Protein AF-A0A960BB31-F1 (afdb_monomer)

pLDDT: mean 88.57, std 16.79, range [39.78, 97.88]

Radius of gyration: 13.29 Å; Cα contacts (8 Å, |Δi|>4): 123; chains: 1; bounding box: 24×26×44 Å

Structure (mmCIF, N/CA/C/O backbone):
data_AF-A0A960BB31-F1
#
_entry.id   AF-A0A960BB31-F1
#
loop_
_atom_site.group_PDB
_atom_site.id
_atom_site.type_symbol
_atom_site.label_atom_id
_atom_site.label_alt_id
_atom_site.label_comp_id
_atom_site.label_asym_id
_atom_site.label_entity_id
_atom_site.label_seq_id
_atom_site.pdbx_PDB_ins_code
_atom_site.Cartn_x
_atom_site.Cartn_y
_atom_site.Cartn_z
_atom_site.occupancy
_atom_site.B_iso_or_equiv
_atom_site.auth_seq_id
_atom_site.auth_comp_id
_atom_site.auth_asym_id
_atom_site.auth_atom_id
_atom_site.pdbx_PDB_model_num
ATOM 1 N N . MET A 1 1 ? 10.294 4.312 5.724 1.00 55.19 1 MET A N 1
ATOM 2 C CA . MET A 1 1 ? 9.524 3.631 4.664 1.00 55.19 1 MET A CA 1
ATOM 3 C C . MET A 1 1 ? 8.253 3.128 5.331 1.00 55.19 1 MET A C 1
ATOM 5 O O . MET A 1 1 ? 8.343 2.205 6.128 1.00 55.19 1 MET A O 1
ATOM 9 N N . ASN A 1 2 ? 7.122 3.814 5.135 1.00 77.31 2 ASN A N 1
ATOM 10 C CA . ASN A 1 2 ? 5.943 3.674 6.010 1.00 77.31 2 ASN A CA 1
ATOM 11 C C . ASN A 1 2 ? 4.943 2.593 5.572 1.00 77.31 2 ASN A C 1
ATOM 13 O O . ASN A 1 2 ? 3.995 2.321 6.299 1.00 77.31 2 ASN A O 1
ATOM 17 N N . LEU A 1 3 ? 5.148 1.966 4.410 1.00 94.31 3 LEU A N 1
ATOM 18 C CA . LEU A 1 3 ? 4.176 1.034 3.831 1.00 94.31 3 LEU A CA 1
ATOM 19 C C . LEU A 1 3 ? 4.459 -0.448 4.113 1.00 94.31 3 LEU A C 1
ATOM 21 O O . LEU A 1 3 ? 3.582 -1.270 3.874 1.00 94.31 3 LEU A O 1
ATOM 25 N N . LEU A 1 4 ? 5.633 -0.806 4.650 1.00 94.81 4 LEU A N 1
ATOM 26 C 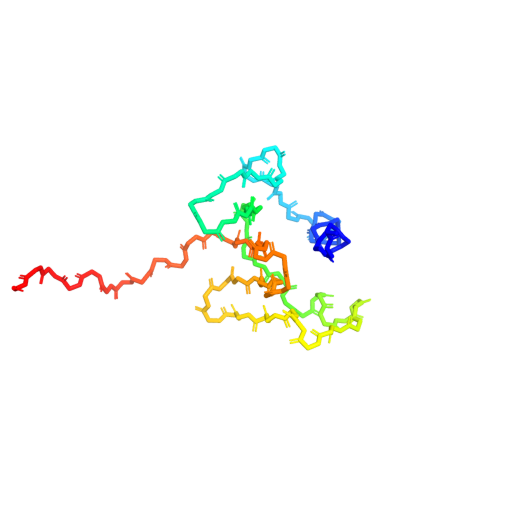CA . LEU A 1 4 ? 5.964 -2.206 4.966 1.00 94.81 4 LEU A CA 1
ATOM 27 C C . LEU A 1 4 ? 4.929 -2.875 5.895 1.00 94.81 4 LEU A C 1
ATOM 29 O O . LEU A 1 4 ? 4.456 -3.948 5.532 1.00 94.81 4 LEU A O 1
ATOM 33 N N . PRO A 1 5 ? 4.463 -2.239 6.995 1.00 95.69 5 PRO A N 1
ATOM 34 C CA . PRO A 1 5 ? 3.448 -2.857 7.853 1.00 95.69 5 PRO A CA 1
ATOM 35 C C . PRO A 1 5 ? 2.120 -3.134 7.134 1.00 95.69 5 PRO A C 1
ATOM 37 O O . PRO A 1 5 ? 1.429 -4.101 7.450 1.00 95.69 5 PRO A O 1
ATOM 40 N N . LEU A 1 6 ? 1.756 -2.295 6.158 1.00 96.62 6 LEU A N 1
ATOM 41 C CA . LEU A 1 6 ? 0.545 -2.486 5.358 1.00 96.62 6 LEU A CA 1
ATOM 42 C C . LEU A 1 6 ? 0.715 -3.669 4.401 1.00 96.62 6 LEU A C 1
ATOM 44 O O . LEU A 1 6 ? -0.213 -4.460 4.257 1.00 96.62 6 LEU A O 1
ATOM 48 N N . VAL A 1 7 ? 1.893 -3.817 3.785 1.00 96.69 7 VAL A N 1
ATOM 49 C CA . VAL A 1 7 ? 2.216 -4.989 2.957 1.00 96.69 7 VAL A CA 1
ATOM 50 C C . VAL A 1 7 ? 2.116 -6.264 3.791 1.00 96.69 7 VAL A C 1
ATOM 52 O O . VAL A 1 7 ? 1.390 -7.172 3.395 1.00 96.69 7 VAL A O 1
ATOM 55 N N . ASP A 1 8 ? 2.757 -6.308 4.960 1.00 96.81 8 ASP A N 1
ATOM 56 C CA . ASP A 1 8 ? 2.737 -7.484 5.837 1.00 96.81 8 ASP A CA 1
ATOM 57 C C . ASP A 1 8 ? 1.301 -7.885 6.205 1.00 96.81 8 ASP A C 1
ATOM 59 O O . ASP A 1 8 ? 0.912 -9.040 6.035 1.00 96.81 8 ASP A O 1
ATOM 63 N N . ALA A 1 9 ? 0.463 -6.923 6.603 1.00 97.06 9 ALA A N 1
AT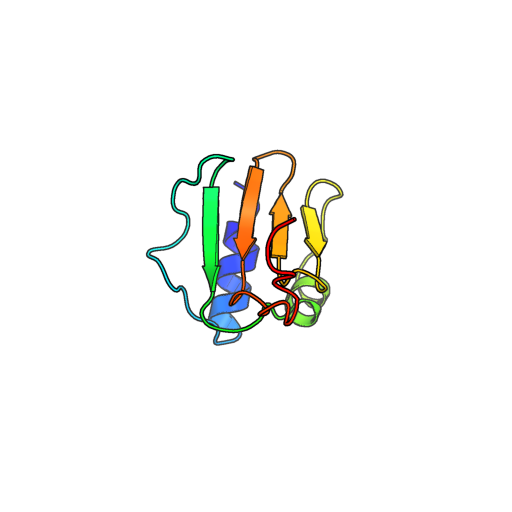OM 64 C CA . ALA A 1 9 ? -0.939 -7.193 6.918 1.00 97.06 9 ALA A CA 1
ATOM 65 C C . ALA A 1 9 ? -1.749 -7.696 5.711 1.00 97.06 9 ALA A C 1
ATOM 67 O O . ALA A 1 9 ? -2.610 -8.563 5.869 1.00 97.06 9 ALA A O 1
ATOM 68 N N . LEU A 1 10 ? -1.489 -7.181 4.506 1.00 97.69 10 LEU A N 1
ATOM 69 C CA . LEU A 1 10 ? -2.159 -7.638 3.285 1.00 97.69 10 LEU A CA 1
ATOM 70 C C . LEU A 1 10 ? -1.736 -9.069 2.916 1.00 97.69 10 LEU A C 1
ATOM 72 O O . LEU A 1 10 ? -2.579 -9.861 2.488 1.00 97.69 10 LEU A O 1
ATOM 76 N N . LEU A 1 11 ? -0.466 -9.426 3.125 1.00 97.44 11 LEU A N 1
ATOM 77 C CA . LEU A 1 11 ? 0.032 -10.793 2.942 1.00 97.44 11 LEU A CA 1
ATOM 78 C C . LEU A 1 11 ? -0.549 -11.755 3.986 1.00 97.44 11 LEU A C 1
ATOM 80 O O . LEU A 1 11 ? -0.999 -12.843 3.629 1.00 97.44 11 LEU A O 1
ATOM 84 N N . GLU A 1 12 ? -0.644 -11.342 5.251 1.00 97.69 12 GLU A N 1
ATOM 85 C CA . GLU A 1 12 ? -1.351 -12.096 6.297 1.00 97.69 12 GLU A CA 1
ATOM 86 C C . GLU A 1 12 ? -2.842 -12.292 5.976 1.00 97.69 12 GLU A C 1
ATOM 88 O O . GLU A 1 12 ? -3.409 -13.342 6.275 1.00 97.69 12 GLU A O 1
ATOM 93 N N . GLY A 1 13 ? -3.476 -11.315 5.312 1.00 96.25 13 GLY A N 1
ATOM 94 C CA . GLY A 1 13 ? -4.826 -11.413 4.733 1.00 96.25 13 GLY A CA 1
ATOM 95 C C . GLY A 1 13 ? -4.921 -12.347 3.513 1.00 96.25 13 GLY A C 1
ATOM 96 O O . GLY A 1 13 ? -5.949 -12.421 2.832 1.00 96.25 13 GLY A O 1
ATOM 97 N N . GLY A 1 14 ? -3.839 -13.059 3.203 1.00 97.06 14 GLY A N 1
ATOM 98 C CA . GLY A 1 14 ? -3.729 -14.048 2.140 1.00 97.06 14 GLY A CA 1
ATOM 99 C C . GLY A 1 14 ? -3.360 -13.469 0.779 1.00 97.06 14 GLY A C 1
ATOM 100 O O . GLY A 1 14 ? -3.479 -14.186 -0.217 1.00 97.06 14 GLY A O 1
ATOM 101 N N . ASN A 1 15 ? -3.020 -12.174 0.682 1.00 97.19 15 ASN A N 1
ATOM 102 C CA . ASN A 1 15 ? -2.537 -11.613 -0.578 1.00 97.19 15 ASN A CA 1
ATOM 103 C C . ASN A 1 15 ? -1.129 -12.151 -0.868 1.00 97.19 15 ASN A C 1
ATOM 105 O O . ASN A 1 15 ? -0.513 -12.808 -0.033 1.00 97.19 15 ASN A O 1
ATOM 109 N N . ALA A 1 16 ? -0.630 -11.912 -2.070 1.00 97.31 16 ALA A N 1
ATOM 110 C CA . ALA A 1 16 ? 0.701 -12.342 -2.466 1.00 97.31 16 ALA A CA 1
ATOM 111 C C . ALA A 1 16 ? 1.399 -11.217 -3.216 1.00 97.31 16 ALA A C 1
ATOM 113 O O . ALA A 1 16 ? 0.740 -10.422 -3.887 1.00 97.31 16 ALA A O 1
ATOM 114 N N . LEU A 1 17 ? 2.722 -11.163 -3.112 1.00 96.38 17 LEU A N 1
ATOM 115 C CA . LEU A 1 17 ? 3.529 -10.252 -3.911 1.00 96.38 17 LEU A CA 1
ATOM 116 C C . LEU A 1 17 ? 3.660 -10.790 -5.341 1.00 96.38 17 LEU A C 1
ATOM 118 O O . LEU A 1 17 ? 3.782 -11.997 -5.548 1.00 96.38 17 LEU A O 1
ATOM 122 N N . VAL A 1 18 ? 3.633 -9.891 -6.322 1.00 95.75 18 VAL A N 1
ATOM 123 C CA . VAL A 1 18 ? 3.963 -10.207 -7.724 1.00 95.75 18 VAL A CA 1
ATOM 124 C C . VAL A 1 18 ? 5.474 -10.154 -7.952 1.00 95.75 18 VAL A C 1
ATOM 126 O O . VAL A 1 18 ? 6.002 -10.943 -8.730 1.00 95.75 18 VAL A O 1
ATOM 129 N N . ASP A 1 19 ? 6.150 -9.226 -7.276 1.00 90.44 19 ASP A N 1
ATOM 130 C CA . ASP A 1 19 ? 7.604 -9.041 -7.296 1.00 90.44 19 ASP A CA 1
ATOM 131 C C . ASP A 1 19 ? 8.207 -9.394 -5.925 1.00 90.44 19 ASP A C 1
ATOM 133 O O . ASP A 1 19 ? 7.480 -9.628 -4.962 1.00 90.44 19 ASP A O 1
ATOM 137 N N . ASP A 1 20 ? 9.532 -9.342 -5.792 1.00 89.38 20 ASP A N 1
ATOM 138 C CA . ASP A 1 20 ? 10.236 -9.522 -4.512 1.00 89.38 20 ASP A CA 1
ATOM 139 C C . ASP A 1 20 ? 10.140 -8.269 -3.605 1.00 89.38 20 ASP A C 1
ATOM 141 O O . ASP A 1 20 ? 11.138 -7.728 -3.127 1.00 89.38 20 ASP A O 1
ATOM 145 N N . GLY A 1 21 ? 8.918 -7.778 -3.373 1.00 91.81 21 GLY A N 1
ATOM 146 C CA . GLY A 1 21 ? 8.621 -6.625 -2.518 1.00 91.81 21 GLY A CA 1
ATOM 147 C C . GLY A 1 21 ? 8.657 -5.285 -3.251 1.00 91.81 21 GLY A C 1
ATOM 148 O O . GLY A 1 21 ? 8.093 -5.139 -4.336 1.00 91.81 21 GLY A O 1
ATOM 149 N N . PHE A 1 22 ? 9.270 -4.276 -2.623 1.00 94.12 22 PHE A N 1
ATOM 150 C CA . PHE A 1 22 ? 9.396 -2.945 -3.217 1.00 94.12 22 PHE A CA 1
ATOM 151 C C . PHE A 1 22 ? 10.506 -2.923 -4.268 1.00 94.12 22 PHE A C 1
ATOM 153 O O . PHE A 1 22 ? 11.674 -3.155 -3.960 1.00 94.12 22 PHE A O 1
ATOM 160 N N . VAL A 1 23 ? 10.146 -2.560 -5.495 1.00 93.75 23 VAL A N 1
ATOM 161 C CA . VAL A 1 23 ? 11.063 -2.397 -6.625 1.00 93.75 23 VAL A CA 1
ATOM 162 C C . VAL A 1 23 ? 11.088 -0.939 -7.101 1.00 93.75 23 VAL A C 1
ATOM 164 O O . VAL A 1 23 ? 10.072 -0.244 -6.988 1.00 93.75 23 VAL A O 1
ATOM 167 N N . PRO A 1 24 ? 12.214 -0.447 -7.649 1.00 93.50 24 PRO A N 1
ATOM 168 C CA . PRO A 1 24 ? 12.273 0.888 -8.238 1.00 93.50 24 PRO A CA 1
ATOM 169 C C . PRO A 1 24 ? 11.279 1.059 -9.399 1.00 93.50 24 PRO A C 1
ATOM 171 O O . PRO A 1 24 ? 11.095 0.157 -10.218 1.00 93.50 24 PRO A O 1
ATOM 174 N N . ASN A 1 25 ? 10.679 2.243 -9.496 1.00 86.81 25 ASN A N 1
ATOM 175 C CA . ASN A 1 25 ? 9.796 2.701 -10.572 1.00 86.81 25 ASN A CA 1
ATOM 176 C C . ASN A 1 25 ? 10.207 4.143 -10.959 1.00 86.81 25 ASN A C 1
ATOM 178 O O . ASN A 1 25 ? 10.818 4.814 -10.126 1.00 86.81 25 ASN A O 1
ATOM 182 N N . PRO A 1 26 ? 9.909 4.669 -12.167 1.00 88.44 26 PRO A N 1
ATOM 183 C CA . PRO A 1 26 ? 10.343 6.017 -12.560 1.00 88.44 26 PRO A CA 1
ATOM 184 C C . PRO A 1 26 ? 9.967 7.126 -11.568 1.00 88.44 26 PRO A C 1
ATOM 186 O O . PRO A 1 26 ? 10.735 8.067 -11.393 1.00 88.44 26 PRO A O 1
ATOM 189 N N . ASP A 1 27 ? 8.836 6.968 -10.878 1.00 85.50 27 ASP A N 1
ATOM 190 C CA . ASP A 1 27 ? 8.303 7.960 -9.940 1.00 85.50 27 ASP A CA 1
ATOM 191 C C . ASP A 1 27 ? 8.595 7.640 -8.461 1.00 85.50 27 ASP A C 1
ATOM 193 O O . ASP A 1 27 ? 8.105 8.339 -7.578 1.00 85.50 27 ASP A O 1
ATOM 197 N N . GLY A 1 28 ? 9.381 6.5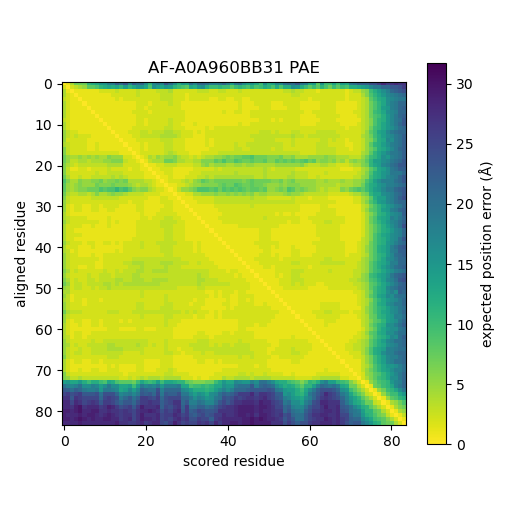95 -8.162 1.00 91.44 28 GLY A N 1
ATOM 198 C CA . GLY A 1 28 ? 9.713 6.204 -6.789 1.00 91.44 28 GLY A CA 1
ATOM 199 C C . GLY A 1 28 ? 9.894 4.697 -6.608 1.00 91.44 28 GLY A C 1
ATOM 200 O O . GLY A 1 28 ? 10.669 4.062 -7.320 1.00 91.44 28 GLY A O 1
ATOM 201 N N . TRP A 1 29 ? 9.198 4.113 -5.636 1.00 94.75 29 TRP A N 1
ATOM 202 C CA . TRP A 1 29 ? 9.227 2.669 -5.372 1.00 94.75 29 TRP A CA 1
ATOM 203 C C . TRP A 1 29 ? 7.817 2.106 -5.397 1.00 94.75 29 TRP A C 1
ATOM 205 O O . TRP A 1 29 ? 6.888 2.757 -4.931 1.00 94.75 29 TRP A O 1
ATOM 215 N N . ARG A 1 30 ? 7.649 0.881 -5.886 1.00 95.00 30 ARG A N 1
ATOM 216 C CA . ARG A 1 30 ? 6.343 0.218 -5.910 1.00 95.00 30 ARG A CA 1
ATOM 217 C C . ARG A 1 30 ? 6.420 -1.213 -5.413 1.00 95.00 30 ARG A C 1
ATOM 219 O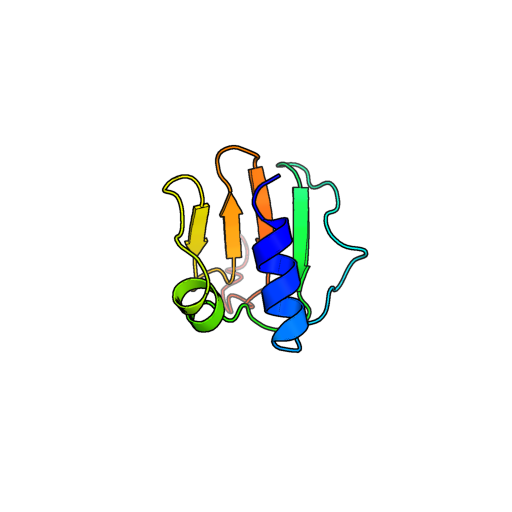 O . ARG A 1 30 ? 7.410 -1.894 -5.655 1.00 95.00 30 ARG A O 1
ATOM 226 N N . CYS A 1 31 ? 5.357 -1.669 -4.775 1.00 96.19 31 CYS A N 1
ATOM 227 C CA . CYS A 1 31 ? 5.117 -3.051 -4.390 1.00 96.19 31 CYS A CA 1
ATOM 228 C C . CYS A 1 31 ? 3.830 -3.511 -5.077 1.00 96.19 31 CYS A C 1
ATOM 230 O O . CYS A 1 31 ? 2.797 -2.861 -4.927 1.00 96.19 31 CYS A O 1
ATOM 232 N N . ARG A 1 32 ? 3.874 -4.604 -5.842 1.00 96.56 32 ARG A N 1
ATOM 233 C CA . ARG A 1 32 ? 2.701 -5.109 -6.570 1.00 96.56 32 ARG A CA 1
ATOM 234 C C . ARG A 1 32 ? 2.108 -6.335 -5.891 1.00 96.56 32 ARG A C 1
ATOM 236 O O . ARG A 1 32 ? 2.842 -7.264 -5.553 1.00 96.56 32 ARG A O 1
ATOM 243 N N . LEU A 1 33 ? 0.785 -6.358 -5.748 1.00 97.75 33 LEU A N 1
ATOM 244 C CA . LEU A 1 33 ? 0.021 -7.465 -5.181 1.00 97.75 33 LEU A CA 1
ATOM 245 C C . LEU A 1 33 ? -0.706 -8.268 -6.262 1.00 97.75 33 LEU A C 1
ATOM 247 O O . LEU A 1 33 ? -1.143 -7.738 -7.282 1.00 97.75 33 LEU A O 1
ATOM 251 N N . ALA A 1 34 ? -0.844 -9.571 -6.031 1.00 97.06 34 ALA A N 1
ATOM 252 C CA . ALA A 1 34 ? -1.472 -10.503 -6.963 1.00 97.06 34 ALA A CA 1
ATOM 253 C C . ALA A 1 34 ? -3.008 -10.412 -6.960 1.00 97.06 34 ALA A C 1
A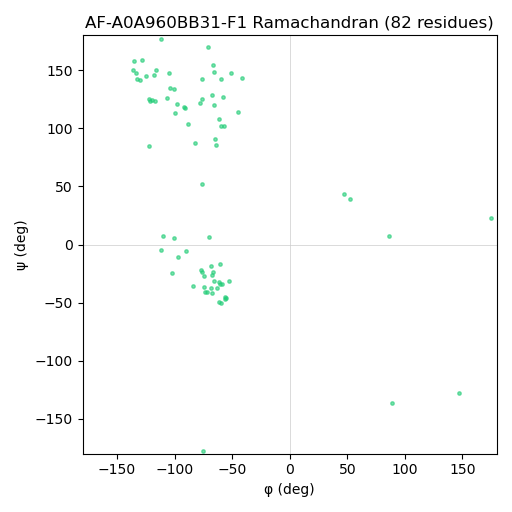TOM 255 O O . ALA A 1 34 ? -3.657 -10.842 -7.913 1.00 97.06 34 ALA A O 1
ATOM 256 N N . ARG A 1 35 ? -3.598 -9.887 -5.881 1.00 96.88 35 ARG A N 1
ATOM 257 C CA . ARG A 1 35 ? -5.047 -9.712 -5.703 1.00 96.88 35 ARG A CA 1
ATOM 258 C C . ARG A 1 35 ? -5.353 -8.267 -5.300 1.00 96.88 35 ARG A C 1
ATOM 260 O O . ARG A 1 35 ? -4.453 -7.618 -4.759 1.00 96.88 35 ARG A O 1
ATOM 267 N N . PRO A 1 36 ? -6.598 -7.793 -5.504 1.00 97.56 36 PRO A N 1
ATOM 268 C CA . PRO A 1 36 ? -7.000 -6.453 -5.094 1.00 97.56 36 PRO A CA 1
ATOM 269 C C . PRO A 1 36 ? -6.661 -6.146 -3.639 1.00 97.56 36 PRO A C 1
ATOM 271 O O . PRO A 1 36 ? -6.656 -7.044 -2.788 1.00 97.56 36 PRO A O 1
ATOM 274 N N . ILE A 1 37 ? -6.352 -4.884 -3.363 1.00 97.88 37 ILE A N 1
ATOM 275 C CA . ILE A 1 37 ? -6.032 -4.418 -2.019 1.00 97.88 37 ILE A CA 1
ATOM 276 C C . ILE A 1 37 ? -7.297 -4.496 -1.161 1.00 97.88 37 ILE A C 1
ATOM 278 O O . ILE A 1 37 ? -8.353 -3.966 -1.508 1.00 97.88 37 ILE A O 1
ATOM 282 N N . ASP A 1 38 ? -7.180 -5.128 0.005 1.00 97.75 38 ASP A N 1
ATOM 283 C CA . ASP A 1 38 ? -8.236 -5.111 1.012 1.00 97.75 38 ASP A CA 1
ATOM 284 C C . ASP A 1 38 ? -8.132 -3.815 1.833 1.00 97.75 38 ASP A C 1
ATOM 286 O O . ASP A 1 38 ? -7.442 -3.732 2.853 1.00 97.75 38 ASP A O 1
ATOM 290 N N . PHE A 1 39 ? -8.776 -2.757 1.340 1.00 97.56 39 PHE A N 1
ATOM 291 C CA . PHE A 1 39 ? -8.761 -1.447 1.995 1.00 97.56 39 PHE A CA 1
ATOM 292 C C . PHE A 1 39 ? -9.504 -1.439 3.333 1.00 97.56 39 PHE A C 1
ATOM 294 O O . PHE A 1 39 ? -9.188 -0.616 4.194 1.00 97.56 39 PHE A O 1
ATOM 301 N N . ASP A 1 40 ? -10.475 -2.332 3.521 1.00 97.69 40 ASP A N 1
ATOM 302 C CA . ASP A 1 40 ? -11.216 -2.435 4.775 1.00 97.69 40 ASP A CA 1
ATOM 303 C C . ASP A 1 40 ? -10.344 -3.082 5.852 1.00 97.69 40 ASP A C 1
ATOM 305 O O . ASP A 1 40 ? -10.284 -2.570 6.971 1.00 97.69 40 ASP A O 1
ATOM 309 N N . LEU A 1 41 ? -9.567 -4.114 5.503 1.00 97.19 41 LEU A N 1
ATOM 310 C CA . LEU A 1 41 ? -8.528 -4.676 6.370 1.00 97.19 41 LEU A CA 1
ATOM 311 C C . LEU A 1 41 ? -7.509 -3.611 6.796 1.00 97.19 41 LEU A C 1
ATOM 313 O O . LEU A 1 41 ? -7.168 -3.526 7.978 1.00 97.19 41 LEU A O 1
ATOM 317 N N . VAL A 1 42 ? -7.041 -2.785 5.854 1.00 96.88 42 VAL A N 1
ATOM 318 C CA . VAL A 1 42 ? -6.086 -1.702 6.140 1.00 96.88 42 VAL A CA 1
ATOM 319 C C . VAL A 1 42 ? -6.690 -0.694 7.121 1.00 96.88 42 VAL A C 1
ATOM 321 O O . VAL A 1 42 ? -6.075 -0.394 8.143 1.00 96.88 42 VAL A O 1
ATOM 324 N N . ARG A 1 43 ? -7.916 -0.218 6.870 1.00 96.50 43 ARG A N 1
ATOM 325 C CA . ARG A 1 43 ? -8.600 0.736 7.761 1.00 96.50 43 ARG A CA 1
ATOM 326 C C . ARG A 1 43 ? -8.941 0.148 9.129 1.00 96.50 43 ARG A C 1
ATOM 328 O O . ARG A 1 43 ? -8.964 0.881 10.109 1.00 96.50 43 ARG A O 1
ATOM 335 N N . ALA A 1 44 ? -9.211 -1.153 9.207 1.00 97.12 44 ALA A N 1
ATOM 336 C CA . ALA A 1 44 ? -9.532 -1.819 10.465 1.00 97.12 44 ALA A CA 1
ATOM 337 C C . ALA A 1 44 ? -8.301 -2.033 11.362 1.00 97.12 44 ALA A C 1
ATOM 339 O O . ALA A 1 44 ? -8.450 -2.130 12.580 1.00 97.12 44 ALA A O 1
ATOM 340 N N . ARG A 1 45 ? -7.098 -2.138 10.781 1.00 96.75 45 ARG A N 1
ATOM 341 C CA . ARG A 1 45 ? -5.861 -2.459 11.515 1.00 96.75 45 ARG A CA 1
ATOM 342 C C . ARG A 1 45 ? -4.960 -1.261 11.800 1.00 96.75 45 ARG A C 1
ATOM 344 O O . ARG A 1 45 ? -4.168 -1.338 12.736 1.00 96.75 45 ARG A O 1
ATOM 351 N N . PHE A 1 46 ? -5.048 -0.190 11.014 1.00 96.31 46 PHE A N 1
ATOM 352 C CA . PHE A 1 46 ? -4.084 0.906 11.070 1.00 96.31 46 PHE A CA 1
ATOM 353 C C . PHE A 1 46 ? -4.754 2.273 11.185 1.00 96.31 46 PHE A C 1
ATOM 355 O O . PHE A 1 46 ? -5.745 2.563 10.518 1.00 96.31 46 PHE A O 1
ATOM 362 N N . GLU A 1 47 ? -4.137 3.149 11.976 1.00 95.69 47 GLU A N 1
ATOM 363 C CA . GLU A 1 47 ? -4.343 4.589 11.858 1.00 95.69 47 GLU A CA 1
ATOM 364 C C . GLU A 1 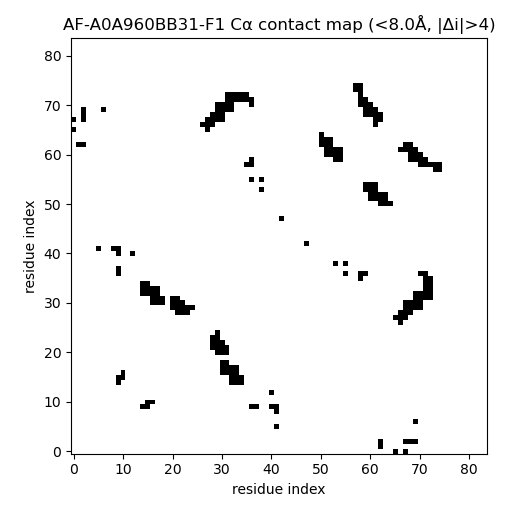47 ? -3.567 5.090 10.633 1.00 95.69 47 GLU A C 1
ATOM 366 O O . GLU A 1 47 ? -2.371 4.824 10.500 1.00 95.69 47 GLU A O 1
ATOM 371 N N . ILE A 1 48 ? -4.253 5.768 9.712 1.00 94.75 48 ILE A N 1
ATOM 372 C CA . ILE A 1 48 ? -3.693 6.165 8.416 1.00 9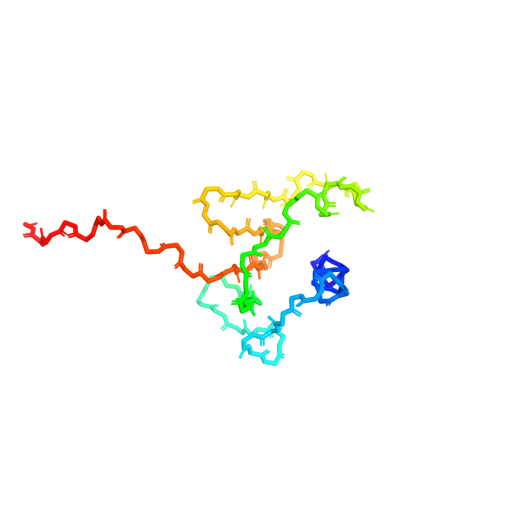4.75 48 ILE A CA 1
ATOM 373 C C . ILE A 1 48 ? -3.25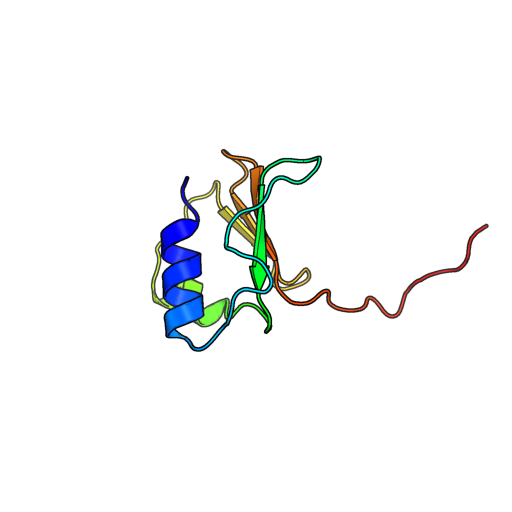5 7.634 8.480 1.00 94.75 48 ILE A C 1
ATOM 375 O O . ILE A 1 48 ? -4.119 8.503 8.593 1.00 94.75 48 ILE A O 1
ATOM 379 N N . PRO A 1 49 ? -1.947 7.941 8.393 1.00 93.88 49 PRO A N 1
ATOM 380 C CA . PRO A 1 49 ? -1.465 9.318 8.368 1.00 93.88 49 PRO A CA 1
ATOM 381 C C . PRO A 1 49 ? -1.887 10.048 7.091 1.00 93.88 49 PRO A C 1
ATOM 383 O O . PRO A 1 49 ? -1.971 9.437 6.027 1.00 93.88 49 PRO A O 1
ATOM 386 N N . ASP A 1 50 ? -1.989 11.377 7.151 1.00 94.88 50 ASP A N 1
ATOM 387 C CA . ASP A 1 50 ? -2.368 12.229 6.008 1.00 94.88 50 ASP A CA 1
ATOM 388 C C . ASP A 1 50 ? -1.416 12.138 4.795 1.00 94.88 50 ASP A C 1
ATOM 390 O O . ASP A 1 50 ? -1.749 12.566 3.681 1.00 94.88 50 ASP A O 1
ATOM 394 N N . THR A 1 51 ? -0.205 11.601 4.977 1.00 95.31 51 THR A N 1
ATOM 395 C CA . THR A 1 51 ? 0.727 11.357 3.866 1.00 95.31 51 THR A CA 1
ATOM 396 C C . THR A 1 51 ? 0.333 10.137 3.038 1.00 95.31 51 THR A C 1
ATOM 398 O O . THR A 1 51 ? 0.693 10.084 1.861 1.00 95.31 51 THR A O 1
ATOM 401 N N . ILE A 1 52 ? -0.423 9.198 3.616 1.00 96.75 52 ILE A N 1
ATOM 402 C CA . ILE A 1 52 ? -0.884 7.978 2.958 1.00 96.75 52 ILE A CA 1
ATOM 403 C C . ILE A 1 52 ? -2.248 8.230 2.319 1.00 96.75 52 ILE A C 1
ATOM 405 O O . ILE A 1 52 ? -3.243 8.498 2.987 1.00 96.75 52 ILE A O 1
ATOM 409 N N . LEU A 1 53 ? -2.297 8.101 0.999 1.00 96.50 53 LEU A N 1
ATOM 410 C CA . LEU A 1 53 ? -3.527 8.127 0.227 1.00 96.50 53 LEU A CA 1
ATOM 411 C C . LEU A 1 53 ? -3.979 6.699 -0.062 1.00 96.50 53 LEU A C 1
ATOM 413 O O . LEU A 1 53 ? -3.262 5.935 -0.706 1.00 96.50 53 LEU A O 1
ATOM 417 N N . LEU A 1 54 ? -5.185 6.361 0.389 1.00 97.06 54 LEU A N 1
ATOM 418 C CA . LEU A 1 54 ? -5.890 5.148 -0.015 1.00 97.06 54 LEU A CA 1
ATOM 419 C C . LEU A 1 54 ? -6.774 5.493 -1.214 1.00 97.06 54 LEU A C 1
ATOM 421 O O . LEU A 1 54 ? -7.679 6.315 -1.076 1.00 97.06 54 LEU A O 1
ATOM 425 N N . SER A 1 55 ? -6.538 4.860 -2.358 1.00 96.62 55 SER A N 1
ATOM 426 C CA . SER A 1 55 ? -7.312 5.065 -3.583 1.00 96.62 55 SER A CA 1
ATOM 427 C C . SER A 1 55 ? -7.919 3.736 -4.042 1.00 96.62 55 SER A C 1
ATOM 429 O O . SER A 1 55 ? -7.328 3.035 -4.868 1.00 96.62 55 SER A O 1
ATOM 431 N N . PRO A 1 56 ? -9.093 3.354 -3.496 1.00 96.00 56 PRO A N 1
ATOM 432 C CA . PRO A 1 56 ? -9.804 2.153 -3.922 1.00 96.00 56 PRO A CA 1
ATOM 433 C C . PRO A 1 56 ? -10.156 2.169 -5.407 1.00 96.00 56 PRO A C 1
ATOM 435 O O . PRO A 1 56 ? -10.121 1.125 -6.051 1.00 96.00 56 PRO A O 1
ATOM 438 N N . GLU A 1 57 ? -10.450 3.342 -5.977 1.00 94.44 57 GLU A N 1
ATOM 439 C CA . GLU A 1 57 ? -10.782 3.458 -7.397 1.00 94.44 57 GLU A CA 1
ATOM 440 C C . GLU A 1 57 ? -9.610 3.133 -8.338 1.00 94.44 57 GLU A C 1
ATOM 442 O O . GLU A 1 57 ? -9.843 2.737 -9.480 1.00 94.44 57 GLU A O 1
ATOM 447 N N . HIS A 1 58 ? -8.368 3.253 -7.860 1.00 94.69 58 HIS A N 1
ATOM 448 C CA . HIS A 1 58 ? -7.158 2.890 -8.603 1.00 94.69 58 HIS A CA 1
ATOM 449 C C . HIS A 1 58 ? -6.463 1.643 -8.035 1.00 94.69 58 HIS A C 1
ATOM 451 O O . HIS A 1 58 ? -5.348 1.338 -8.450 1.00 94.69 58 HIS A O 1
ATOM 457 N N . ASP A 1 59 ? -7.080 0.952 -7.070 1.00 97.12 59 ASP A N 1
ATOM 458 C CA . ASP A 1 59 ? -6.490 -0.184 -6.347 1.00 97.12 59 ASP A CA 1
ATOM 459 C C . ASP A 1 59 ? -5.057 0.104 -5.852 1.00 97.12 59 ASP A C 1
ATOM 461 O O . ASP A 1 59 ? -4.133 -0.689 -6.034 1.00 97.12 59 ASP A O 1
ATOM 465 N N . THR A 1 60 ? -4.850 1.305 -5.296 1.00 96.94 60 THR A N 1
ATOM 466 C CA . THR A 1 60 ? -3.522 1.826 -4.941 1.00 96.94 60 THR A CA 1
ATOM 467 C C . THR A 1 60 ? -3.490 2.421 -3.533 1.00 96.94 60 THR A C 1
ATOM 469 O O . THR A 1 60 ? -4.419 3.106 -3.098 1.00 96.94 60 THR A O 1
ATOM 472 N N . ILE A 1 61 ? -2.375 2.214 -2.832 1.00 97.25 61 ILE A N 1
ATOM 473 C CA . ILE A 1 61 ? -1.992 2.936 -1.613 1.00 97.25 61 ILE A CA 1
ATOM 474 C C . ILE A 1 61 ? -0.698 3.691 -1.903 1.00 97.25 61 ILE A C 1
ATOM 476 O O . ILE A 1 61 ? 0.291 3.070 -2.272 1.00 97.25 61 ILE A O 1
ATOM 480 N N . LEU A 1 62 ? -0.681 5.010 -1.713 1.00 96.19 62 LEU A N 1
ATOM 481 C CA . LEU A 1 62 ? 0.480 5.861 -1.990 1.00 96.19 62 LEU A CA 1
ATOM 482 C C . LEU A 1 62 ? 0.917 6.607 -0.730 1.00 96.19 62 LEU A C 1
ATOM 484 O O . LEU A 1 62 ? 0.145 7.388 -0.184 1.00 96.19 62 LEU A O 1
ATOM 488 N N . ASP A 1 63 ? 2.172 6.448 -0.315 1.00 96.19 63 ASP A N 1
ATOM 489 C CA . ASP A 1 63 ? 2.805 7.346 0.654 1.00 96.19 63 ASP A CA 1
ATOM 490 C C . ASP A 1 63 ? 3.457 8.521 -0.083 1.00 96.19 63 ASP A C 1
ATOM 492 O O . ASP A 1 63 ? 4.532 8.392 -0.671 1.00 96.19 63 ASP A O 1
ATOM 496 N N . ARG A 1 64 ? 2.818 9.692 -0.032 1.00 94.25 64 ARG A N 1
ATOM 497 C CA . ARG A 1 64 ? 3.280 10.910 -0.717 1.00 94.25 64 ARG A CA 1
ATOM 498 C C . ARG A 1 64 ? 4.568 11.493 -0.146 1.00 94.25 64 ARG A C 1
ATOM 500 O O . ARG A 1 64 ? 5.204 12.302 -0.813 1.00 94.25 64 ARG A O 1
ATOM 507 N N . LEU A 1 65 ? 4.946 11.129 1.080 1.00 93.88 65 LEU A N 1
ATOM 508 C CA . LEU A 1 65 ? 6.195 11.609 1.668 1.00 93.88 65 LEU A CA 1
ATOM 509 C C . LEU A 1 65 ? 7.406 10.910 1.039 1.00 93.88 65 LEU A C 1
ATOM 511 O O . LEU A 1 65 ? 8.453 11.527 0.860 1.00 93.88 65 LEU A O 1
ATOM 515 N N . THR A 1 66 ? 7.262 9.623 0.715 1.00 91.75 66 THR A N 1
ATOM 516 C CA . THR A 1 66 ? 8.355 8.775 0.219 1.00 91.75 66 THR A CA 1
ATOM 517 C C . THR A 1 66 ? 8.195 8.351 -1.238 1.00 91.75 66 THR A C 1
ATOM 519 O O . THR A 1 66 ? 9.096 7.709 -1.772 1.00 91.75 66 THR A O 1
ATOM 522 N N . TRP A 1 67 ? 7.071 8.701 -1.871 1.00 93.19 67 TRP A N 1
ATOM 523 C CA . TRP A 1 67 ? 6.701 8.273 -3.223 1.00 93.19 67 TRP A CA 1
ATOM 524 C C . TRP A 1 67 ? 6.775 6.749 -3.391 1.00 93.19 67 TRP A C 1
ATOM 526 O O . TRP A 1 67 ? 7.237 6.221 -4.400 1.00 93.19 67 TRP A O 1
ATOM 536 N N . CYS A 1 68 ? 6.341 6.037 -2.349 1.00 95.38 68 CYS A N 1
ATOM 537 C CA . CYS A 1 68 ? 6.214 4.586 -2.352 1.00 95.38 68 CYS A CA 1
ATOM 538 C C . CYS A 1 68 ? 4.750 4.199 -2.588 1.00 95.38 68 CYS A C 1
ATOM 540 O O . CYS A 1 68 ? 3.872 4.750 -1.920 1.00 95.38 68 CYS A O 1
ATOM 542 N N . SER A 1 69 ? 4.485 3.242 -3.477 1.00 96.12 69 SER A N 1
ATOM 543 C CA . SER A 1 69 ? 3.141 2.720 -3.749 1.00 96.12 69 SER A CA 1
ATOM 544 C C . SER A 1 69 ? 3.003 1.227 -3.428 1.00 96.12 69 SER A C 1
ATOM 546 O O . SER A 1 69 ? 3.939 0.447 -3.600 1.00 96.12 69 SER A O 1
ATOM 548 N N . ILE A 1 70 ? 1.819 0.820 -2.971 1.00 97.25 70 ILE A N 1
ATOM 549 C CA . ILE A 1 70 ? 1.324 -0.559 -3.058 1.00 97.25 70 ILE A CA 1
ATOM 550 C C . ILE A 1 70 ? 0.242 -0.555 -4.135 1.00 97.25 70 ILE A C 1
ATOM 552 O O . ILE A 1 70 ? -0.688 0.247 -4.059 1.00 97.25 70 ILE A O 1
ATOM 556 N N . GLU A 1 71 ? 0.366 -1.429 -5.121 1.00 96.69 71 GLU A N 1
ATOM 557 C CA . GLU A 1 71 ? -0.504 -1.499 -6.295 1.00 96.69 71 GLU A CA 1
ATOM 558 C C . GLU A 1 71 ? -1.120 -2.896 -6.370 1.00 96.69 71 GLU A C 1
ATOM 560 O O . GLU A 1 71 ? -0.401 -3.898 -6.369 1.00 96.69 71 GLU A O 1
ATOM 565 N N . GLY A 1 72 ? -2.445 -2.983 -6.425 1.00 96.19 72 GLY A N 1
ATOM 566 C CA . GLY A 1 72 ? -3.124 -4.229 -6.759 1.00 96.19 72 GLY A CA 1
ATOM 567 C C . GLY A 1 72 ? -3.050 -4.552 -8.260 1.00 96.19 72 GLY A C 1
ATOM 568 O O . GLY A 1 72 ? -2.397 -3.841 -9.036 1.00 96.19 72 GLY A O 1
ATOM 569 N N . PRO A 1 73 ? -3.673 -5.655 -8.711 1.00 93.50 73 PRO A N 1
ATOM 570 C CA . PRO A 1 73 ? -3.747 -5.982 -10.125 1.00 93.50 73 PRO A CA 1
ATOM 571 C C . PRO A 1 73 ? -4.433 -4.837 -10.866 1.00 93.50 73 PRO A C 1
ATOM 573 O O . PRO A 1 73 ? -5.535 -4.437 -10.500 1.00 93.50 73 PRO A O 1
ATOM 576 N N . ALA A 1 74 ? -3.780 -4.330 -11.919 1.00 73.88 74 ALA A N 1
ATOM 577 C CA . ALA A 1 74 ? -4.301 -3.230 -12.718 1.00 73.88 74 ALA A CA 1
ATOM 578 C C . ALA A 1 74 ? -5.787 -3.458 -13.019 1.00 73.88 74 ALA A C 1
ATOM 580 O O . ALA A 1 74 ? -6.143 -4.400 -13.736 1.00 73.88 74 ALA A O 1
ATOM 581 N N . ILE A 1 75 ? -6.652 -2.598 -12.472 1.00 60.69 75 ILE A N 1
ATOM 582 C CA . ILE A 1 75 ? -8.043 -2.551 -12.900 1.00 60.69 75 ILE A CA 1
ATOM 583 C C . ILE A 1 75 ? -7.957 -2.180 -14.374 1.00 60.69 75 ILE A C 1
ATOM 585 O O . ILE A 1 75 ? -7.557 -1.065 -14.711 1.00 60.69 75 ILE A O 1
ATOM 589 N N . GLN A 1 76 ? -8.247 -3.128 -15.270 1.00 45.06 76 GLN A N 1
ATOM 590 C CA . GLN A 1 76 ? -8.375 -2.809 -16.682 1.00 45.06 76 GLN A CA 1
ATOM 591 C C . GLN A 1 76 ? -9.462 -1.742 -16.779 1.00 45.06 76 GLN A C 1
ATOM 593 O O . GLN A 1 76 ? -10.652 -2.048 -16.701 1.00 45.06 76 GLN A O 1
ATOM 598 N N . GLN A 1 77 ? -9.065 -0.479 -16.940 1.00 42.41 77 GLN A N 1
ATOM 599 C CA . GLN A 1 77 ? -9.956 0.508 -17.511 1.00 42.41 77 GLN A CA 1
ATOM 600 C C . GLN A 1 77 ? -10.301 -0.031 -18.894 1.00 42.41 77 GLN A C 1
ATOM 602 O O . GLN A 1 77 ? -9.501 0.035 -19.830 1.00 42.41 77 GLN A O 1
ATOM 607 N N . ILE A 1 78 ? -11.492 -0.609 -19.020 1.00 41.69 78 ILE A N 1
ATOM 608 C CA . ILE A 1 78 ? -12.145 -0.804 -20.307 1.00 41.69 78 ILE A CA 1
ATOM 609 C C . ILE A 1 78 ? -12.411 0.614 -20.819 1.00 41.69 78 ILE A C 1
ATOM 611 O O . ILE A 1 78 ? -13.425 1.234 -20.517 1.00 41.69 78 ILE A O 1
ATOM 615 N N . GLY A 1 79 ? -11.402 1.179 -21.470 1.00 39.78 79 GLY A N 1
ATOM 616 C CA . GLY A 1 79 ? -11.326 2.609 -21.726 1.00 39.78 79 GLY A CA 1
ATOM 617 C C . GLY A 1 79 ? -10.022 3.043 -22.379 1.00 39.78 79 GLY A C 1
ATOM 618 O O . GLY A 1 79 ? -9.671 4.215 -22.302 1.00 39.78 79 GLY A O 1
ATOM 619 N N . ALA A 1 80 ? -9.314 2.138 -23.062 1.00 40.38 80 ALA A N 1
ATOM 620 C CA . ALA A 1 80 ? -8.396 2.555 -24.111 1.00 40.38 80 ALA A CA 1
ATOM 621 C C . ALA A 1 80 ? -9.237 3.196 -25.224 1.00 40.38 80 ALA A C 1
ATOM 623 O O . ALA A 1 80 ? -9.745 2.524 -26.120 1.00 40.38 80 ALA A O 1
ATOM 624 N N . ARG A 1 81 ? -9.438 4.510 -25.140 1.00 41.28 81 ARG A N 1
ATOM 625 C CA . ARG A 1 81 ? -9.870 5.289 -26.293 1.00 41.28 81 ARG A CA 1
ATOM 626 C C . ARG A 1 81 ? -8.706 5.226 -27.295 1.00 41.28 81 ARG A C 1
ATOM 628 O O . ARG A 1 81 ? -7.598 5.609 -26.916 1.00 41.28 81 ARG A O 1
ATOM 635 N N . PRO A 1 82 ? -8.891 4.701 -28.521 1.00 43.25 82 PRO A N 1
ATOM 636 C CA . PRO A 1 82 ? -7.827 4.747 -29.505 1.00 43.25 82 PRO A CA 1
ATOM 637 C C . PRO A 1 82 ? -7.560 6.208 -29.876 1.00 43.25 82 PRO A C 1
ATOM 639 O O . PRO A 1 82 ? -8.457 7.052 -29.813 1.00 43.25 82 PRO A O 1
ATOM 642 N N . LEU A 1 83 ? -6.295 6.457 -30.203 1.00 48.94 83 LEU A N 1
ATOM 643 C CA . LEU A 1 83 ? -5.688 7.743 -30.533 1.00 48.94 83 LEU A CA 1
ATOM 644 C C . LEU A 1 83 ? -6.571 8.618 -31.436 1.00 48.94 83 LEU A C 1
ATOM 646 O O . LEU A 1 83 ? -7.180 8.133 -32.391 1.00 48.94 83 LEU A O 1
ATOM 650 N N . SER A 1 84 ? -6.523 9.922 -31.182 1.00 58.28 84 SER A N 1
ATOM 651 C CA . SER A 1 84 ? -6.762 10.965 -32.183 1.00 58.28 84 SER A CA 1
ATOM 652 C C . SER A 1 84 ? -5.630 11.968 -32.114 1.00 58.28 84 SER A C 1
ATOM 654 O O . SER A 1 84 ? -5.309 12.348 -30.965 1.00 58.28 84 SER A O 1
#

Solvent-accessible surface area (backbone atoms only — not comparable to full-atom values): 5146 Å² total; per-residue (Å²): 131,87,58,58,68,58,51,53,52,42,39,74,73,69,43,44,68,72,48,97,49,75,41,84,46,101,79,37,34,35,26,42,30,68,44,72,66,62,62,65,61,50,60,74,74,46,88,80,54,92,50,51,46,80,35,77,94,70,33,33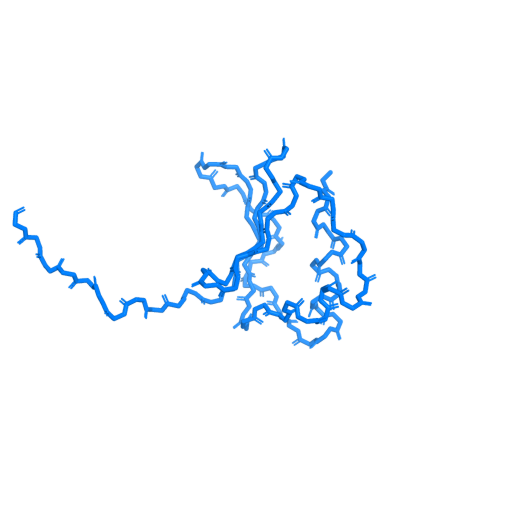,37,36,32,69,84,72,37,36,34,42,33,23,53,79,77,76,67,91,68,81,72,79,88,130

Sequence (84 aa):
MNLLPLVDALLEGGNALVDDGFVPNPDGWRCRLARPIDFDLVRARFEIPDTILLSPEHDTILDRLTWCSIEGPAIQQIGARPLS

Nearest PDB structures (foldseek):
  4wbz-assembly2_B  TM=5.256E-01  e=1.739E+00  Aquifex aeolicus VF5
  3h3a-assembly1_A  TM=4.794E-01  e=3.372E+00  Thermotoga maritima
  4wby-assembly1_A  TM=5.250E-01  e=6.119E+00  Aquifex aeolicus VF5

Foldseek 3Di:
DPCVVVVVQQVVVVKDWPDPAWDDDPQAIETEIAAQRPVVSVVVPDDDDPQWDDDSVQSWIARNVGRYMYHYDGPPPPDPPDDD

Secondary structure (DSSP, 8-state):
--SHHHHHHHHHTT--EEEEEEEEETTEEEEEESS---HHHHHHH----TTEEEEGGGTEEEETTTTEEEE-S----S------

Mean predicted aligned error: 6.01 Å